Protein AF-A0A7J7I8C9-F1 (afdb_monomer_lite)

Radius of gyration: 20.22 Å; chains: 1; bounding box: 49×37×47 Å

Sequence (133 aa):
MVEKRLGLGSCGIRSDNFTCYSAVDTQLDFMTFQNLSKNDCKFLFTSITVDLSNDSNKSSAVPLQFQVAELEWWLEGRCNCSPLADCTAVTPPNGGSGFRCRCKEGFEGDGFLGGGGCRKGERIKVNGVWYNY

pLDDT: mean 72.97, std 15.49, range [42.84, 96.69]

Organism: Camellia sinensis (NCBI:txid4442)

Secondary structure (DSSP, 8-state):
-GGGTTT-SSTT--BTTB------SS-TT---HHHHHTTT-S--EEEE-----S-TTS------EEEEPPP---EESS--B-TTEEEEEE--TTSS-EEEEEEPTTEEE--BTTTT-EEE---EEETTEEE--

Foldseek 3Di:
DVCVVVVNVDQPDDDVQDHDDDDPDDCPPDDDPVNVVVGVDPFDKDKDWDDPDPDPPDPDDIDIDIDGDDDFDKAFDDDAFAPQWDKDWDADPVGGIIIATDGDPQWDDRGGNPGPGTDGFDFDQDPNDTDTD

Structure (mmCIF, N/CA/C/O backbone):
data_AF-A0A7J7I8C9-F1
#
_entry.id   AF-A0A7J7I8C9-F1
#
loop_
_atom_site.group_PDB
_atom_site.id
_atom_site.type_symbol
_atom_site.label_atom_id
_atom_site.label_alt_id
_atom_site.label_comp_id
_atom_site.label_asym_id
_atom_site.label_entity_id
_atom_site.label_seq_id
_atom_site.pdbx_PDB_ins_code
_atom_site.Cartn_x
_atom_site.Cartn_y
_atom_site.Cartn_z
_atom_site.occupancy
_atom_site.B_iso_or_equiv
_atom_site.auth_seq_id
_atom_site.auth_comp_id
_atom_site.auth_asym_id
_atom_site.auth_atom_id
_atom_site.pdbx_PDB_model_num
ATOM 1 N N . MET A 1 1 ? 26.508 12.268 -11.694 1.00 45.28 1 MET A N 1
ATOM 2 C CA . MET A 1 1 ? 25.738 11.013 -11.601 1.00 45.28 1 MET A CA 1
ATOM 3 C C . MET A 1 1 ? 25.918 10.400 -10.221 1.00 45.28 1 MET A C 1
ATOM 5 O O . MET A 1 1 ? 27.051 10.151 -9.807 1.00 45.28 1 MET A O 1
ATOM 9 N N . VAL A 1 2 ? 24.810 10.278 -9.490 1.00 42.84 2 VAL A N 1
ATOM 10 C CA . VAL A 1 2 ? 24.704 9.790 -8.101 1.00 42.84 2 VAL A CA 1
ATOM 11 C C . VAL A 1 2 ? 25.188 8.337 -7.981 1.00 42.84 2 VAL A C 1
ATOM 13 O O . VAL A 1 2 ? 25.796 7.965 -6.979 1.00 42.84 2 VAL A O 1
ATOM 16 N N . GLU A 1 3 ? 25.048 7.569 -9.060 1.00 43.16 3 GLU A N 1
ATOM 17 C CA . GLU A 1 3 ? 25.514 6.195 -9.261 1.00 43.16 3 GLU A CA 1
ATOM 18 C C . GLU A 1 3 ? 26.998 6.024 -8.896 1.00 43.16 3 GLU A C 1
ATOM 20 O O . GLU A 1 3 ? 27.369 5.161 -8.101 1.00 43.16 3 GLU A O 1
ATOM 25 N N . LYS A 1 4 ? 27.867 6.917 -9.394 1.00 46.44 4 LYS A N 1
ATOM 26 C CA . LYS A 1 4 ? 29.314 6.866 -9.113 1.00 46.44 4 LYS A CA 1
ATOM 27 C C . LYS A 1 4 ? 29.671 7.213 -7.664 1.00 46.44 4 LYS A C 1
ATOM 29 O O . LYS A 1 4 ? 30.740 6.819 -7.211 1.00 46.44 4 LYS A O 1
ATOM 34 N N . ARG A 1 5 ? 28.825 7.962 -6.943 1.00 46.84 5 ARG A N 1
ATOM 35 C CA . ARG A 1 5 ? 29.102 8.411 -5.562 1.00 46.84 5 ARG A CA 1
ATOM 36 C C . ARG A 1 5 ? 28.633 7.418 -4.502 1.00 46.84 5 ARG A C 1
ATOM 38 O O . ARG A 1 5 ? 29.227 7.372 -3.433 1.00 46.84 5 ARG A O 1
ATOM 45 N N . LEU A 1 6 ? 27.617 6.612 -4.808 1.00 51.31 6 LEU A N 1
ATOM 46 C CA . LEU A 1 6 ? 27.149 5.522 -3.946 1.00 51.31 6 LEU A CA 1
ATOM 47 C C . LEU A 1 6 ? 27.865 4.188 -4.216 1.00 51.31 6 LEU A C 1
ATOM 49 O O . LEU A 1 6 ? 27.545 3.187 -3.585 1.00 51.31 6 LEU A O 1
ATOM 53 N N . GLY A 1 7 ? 28.795 4.141 -5.179 1.00 44.97 7 GLY A N 1
ATOM 54 C CA . GLY A 1 7 ? 29.387 2.883 -5.653 1.00 44.97 7 GLY A CA 1
ATOM 55 C C . GLY A 1 7 ? 28.379 1.961 -6.353 1.00 44.97 7 GLY A C 1
ATOM 56 O O . GLY A 1 7 ? 28.706 0.828 -6.687 1.00 44.97 7 GLY A O 1
ATOM 57 N N . LEU A 1 8 ? 27.158 2.441 -6.600 1.00 53.09 8 LEU A N 1
ATOM 58 C CA . LEU A 1 8 ? 26.098 1.717 -7.282 1.00 53.09 8 LEU A CA 1
ATOM 59 C C . LEU A 1 8 ? 26.241 1.996 -8.774 1.00 53.09 8 LEU A C 1
ATOM 61 O O . LEU A 1 8 ? 25.673 2.955 -9.289 1.00 53.09 8 LEU A O 1
ATOM 65 N N . GLY A 1 9 ? 27.023 1.181 -9.481 1.00 44.81 9 GLY A N 1
ATOM 66 C CA . GLY A 1 9 ? 27.217 1.272 -10.936 1.00 44.81 9 GLY A CA 1
ATOM 67 C C . GLY A 1 9 ? 25.969 0.939 -11.774 1.00 44.81 9 GLY A 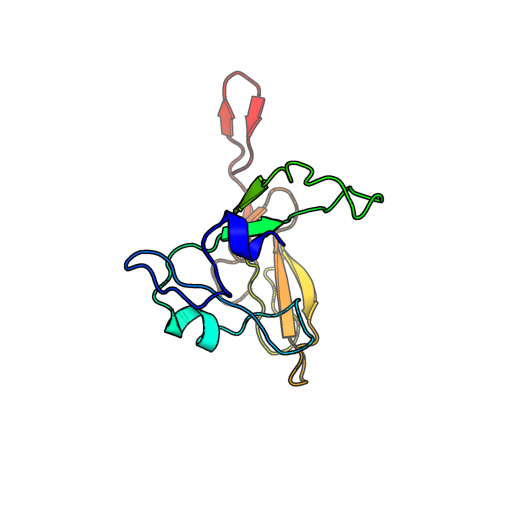C 1
ATOM 68 O O . GLY A 1 9 ? 26.119 0.398 -12.862 1.00 44.81 9 GLY A O 1
ATOM 69 N N . SER A 1 10 ? 24.763 1.242 -11.276 1.00 54.88 10 SER A N 1
ATOM 70 C CA . SER A 1 10 ? 23.464 0.547 -11.401 1.00 54.88 10 SER A CA 1
ATOM 71 C C . SER A 1 10 ? 23.110 -0.194 -10.102 1.00 54.88 10 SER A C 1
ATOM 73 O O . SER A 1 10 ? 23.987 -0.433 -9.267 1.00 54.88 10 SER A O 1
ATOM 75 N N . CYS A 1 11 ? 21.835 -0.564 -9.916 1.00 56.38 11 CYS A N 1
ATOM 76 C CA . CYS A 1 11 ? 21.369 -1.531 -8.904 1.00 56.38 11 CYS A CA 1
ATOM 77 C C . CYS A 1 11 ? 21.960 -2.945 -9.168 1.00 56.38 11 CYS A C 1
ATOM 79 O O . CYS A 1 11 ? 21.242 -3.932 -9.286 1.00 56.38 11 CYS A O 1
ATOM 81 N N . GLY A 1 12 ? 23.279 -3.035 -9.344 1.00 49.94 12 GLY A N 1
ATOM 82 C CA . GLY A 1 12 ? 24.011 -4.178 -9.884 1.00 49.94 12 GLY A CA 1
ATOM 83 C C . GLY A 1 12 ? 25.102 -4.718 -8.960 1.00 49.94 12 GLY A C 1
ATOM 84 O O . GLY A 1 12 ? 25.751 -5.694 -9.319 1.00 49.94 12 GLY A O 1
ATOM 85 N N . ILE A 1 13 ? 25.294 -4.145 -7.766 1.00 52.41 13 ILE A N 1
ATOM 86 C CA . ILE A 1 13 ? 26.128 -4.759 -6.724 1.00 52.41 13 ILE A CA 1
ATOM 87 C C . ILE A 1 13 ? 25.193 -5.276 -5.636 1.00 52.41 13 ILE A C 1
ATOM 89 O O . ILE A 1 13 ? 24.732 -4.523 -4.781 1.00 52.41 13 ILE A O 1
ATOM 93 N N . ARG A 1 14 ? 24.882 -6.574 -5.702 1.00 53.56 14 ARG A N 1
ATOM 94 C CA . ARG A 1 14 ? 24.269 -7.296 -4.583 1.00 53.56 14 ARG A CA 1
ATOM 95 C C . ARG A 1 14 ? 25.258 -7.259 -3.420 1.00 53.56 14 ARG A C 1
ATOM 97 O O . ARG A 1 14 ? 26.345 -7.816 -3.524 1.00 53.56 14 ARG A O 1
ATOM 104 N N . SER A 1 15 ? 24.888 -6.567 -2.352 1.00 60.47 15 SER A N 1
ATOM 105 C CA . SER A 1 15 ? 25.513 -6.718 -1.040 1.00 60.47 15 SER A CA 1
ATOM 106 C C . SER A 1 15 ? 24.735 -7.785 -0.278 1.00 60.47 15 SER A C 1
ATOM 108 O O . SER A 1 15 ? 23.524 -7.900 -0.474 1.00 60.47 15 SER A O 1
ATOM 110 N N . ASP A 1 16 ? 25.394 -8.531 0.607 1.00 60.62 16 ASP A N 1
ATOM 111 C CA . ASP A 1 16 ? 24.775 -9.633 1.359 1.00 60.62 16 ASP A CA 1
ATOM 112 C C . ASP A 1 16 ? 23.528 -9.199 2.159 1.00 60.62 16 ASP A C 1
ATOM 114 O O . ASP A 1 16 ? 22.671 -10.025 2.458 1.00 60.62 16 ASP A O 1
ATOM 118 N N . ASN A 1 17 ? 23.389 -7.897 2.457 1.00 65.25 17 ASN A N 1
ATOM 119 C CA . ASN A 1 17 ? 22.307 -7.351 3.284 1.00 65.25 17 ASN A CA 1
ATOM 120 C C . ASN A 1 17 ? 21.318 -6.427 2.553 1.00 65.25 17 ASN A C 1
ATOM 122 O O . ASN A 1 17 ? 20.332 -6.009 3.160 1.00 65.25 17 ASN A O 1
ATOM 126 N N . PHE A 1 18 ? 21.560 -6.075 1.285 1.00 66.06 18 PHE A N 1
ATOM 127 C CA . PHE A 1 18 ? 20.695 -5.149 0.547 1.00 66.06 18 PHE A CA 1
ATOM 128 C C . PHE A 1 18 ? 20.522 -5.594 -0.904 1.00 66.06 18 PHE A C 1
ATOM 130 O O . PHE A 1 18 ? 21.495 -5.760 -1.644 1.00 66.06 18 PHE A O 1
ATOM 137 N N . THR A 1 19 ? 19.265 -5.731 -1.323 1.00 68.56 19 THR A N 1
ATOM 138 C CA . THR A 1 19 ? 18.886 -5.912 -2.725 1.00 68.56 19 THR A CA 1
ATOM 139 C C . THR A 1 19 ? 18.206 -4.650 -3.244 1.00 68.56 19 THR A C 1
ATOM 141 O O . THR A 1 19 ? 17.832 -3.750 -2.493 1.00 68.56 19 THR A O 1
ATOM 144 N N . CYS A 1 20 ? 18.138 -4.542 -4.562 1.00 69.06 20 CYS A N 1
ATOM 145 C CA . CYS A 1 20 ? 17.946 -3.283 -5.253 1.00 69.06 20 CYS A CA 1
ATOM 146 C C . CYS A 1 20 ? 16.861 -3.515 -6.309 1.00 69.06 20 CYS A C 1
ATOM 148 O O . CYS A 1 20 ? 17.045 -4.340 -7.205 1.00 69.06 20 CYS A O 1
ATOM 150 N N . TYR A 1 21 ? 15.711 -2.854 -6.167 1.00 69.56 21 TYR A N 1
ATOM 151 C CA . TYR A 1 21 ? 14.588 -2.983 -7.096 1.00 69.56 21 TYR A CA 1
ATOM 152 C C . TYR A 1 21 ? 14.544 -1.773 -8.026 1.00 69.56 21 TYR A C 1
ATOM 154 O O . TYR A 1 21 ? 14.484 -0.633 -7.574 1.00 69.56 21 TYR A O 1
ATOM 162 N N . SER A 1 22 ? 14.550 -2.030 -9.331 1.00 65.94 22 SER A N 1
ATOM 163 C CA . SER A 1 22 ? 14.325 -1.021 -10.362 1.00 65.94 22 SER A CA 1
ATOM 164 C C . SER A 1 22 ? 13.308 -1.580 -11.349 1.00 65.94 22 SER A C 1
ATOM 166 O O . SER A 1 22 ? 13.541 -2.621 -11.966 1.00 65.94 22 SER A O 1
ATOM 168 N N . ALA A 1 23 ? 12.155 -0.923 -11.458 1.00 60.53 23 ALA A N 1
ATOM 169 C CA . ALA A 1 23 ? 11.179 -1.243 -12.487 1.00 60.53 23 ALA A CA 1
ATOM 170 C C . ALA A 1 23 ? 11.641 -0.610 -13.807 1.00 60.53 23 ALA A C 1
ATOM 172 O O . ALA A 1 23 ? 11.812 0.602 -13.890 1.00 60.53 23 ALA A O 1
ATOM 173 N N . VAL A 1 24 ? 11.864 -1.443 -14.826 1.00 55.94 24 VAL A N 1
ATOM 174 C CA . VAL A 1 24 ? 12.207 -1.000 -16.193 1.00 55.94 24 VAL A CA 1
ATOM 175 C C . VAL A 1 24 ? 10.958 -0.502 -16.939 1.00 55.94 24 VAL A C 1
ATOM 177 O O . VAL A 1 24 ? 11.073 0.153 -17.970 1.00 55.94 24 VAL A O 1
ATOM 180 N N . ASP A 1 25 ? 9.767 -0.786 -16.404 1.00 54.44 25 ASP A N 1
ATOM 181 C CA . ASP A 1 25 ? 8.488 -0.455 -17.021 1.00 54.44 25 ASP A CA 1
ATOM 182 C C . ASP A 1 25 ? 7.813 0.751 -16.348 1.00 54.44 25 ASP A 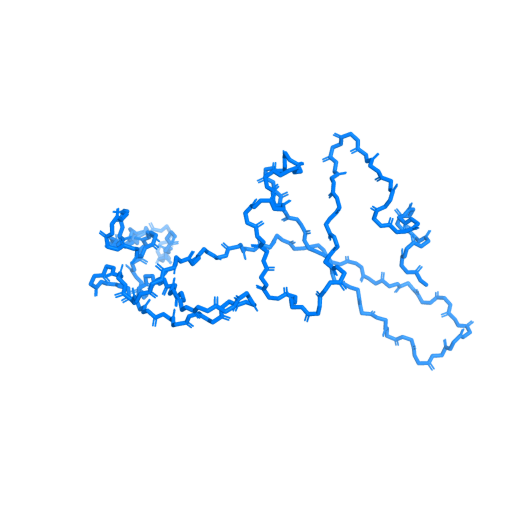C 1
ATOM 184 O O . ASP A 1 25 ? 7.892 0.954 -15.137 1.00 54.44 25 ASP A O 1
ATOM 188 N N . THR A 1 26 ? 7.148 1.552 -17.170 1.00 51.56 26 THR A N 1
ATOM 189 C CA . THR A 1 26 ? 6.712 2.946 -16.950 1.00 51.56 26 THR A CA 1
ATOM 190 C C . THR A 1 26 ? 5.639 3.173 -15.875 1.00 51.56 26 THR A C 1
ATOM 192 O O . THR A 1 26 ? 5.162 4.295 -15.714 1.00 51.56 26 THR A O 1
ATOM 195 N N . GLN A 1 27 ? 5.262 2.149 -15.111 1.00 56.06 27 GLN A N 1
ATOM 196 C CA . GLN A 1 27 ? 4.185 2.228 -14.122 1.00 56.06 27 GLN A CA 1
ATOM 197 C C . GLN A 1 27 ? 4.756 2.172 -12.704 1.00 56.06 27 GLN A C 1
ATOM 199 O O . GLN A 1 27 ? 4.698 1.156 -12.016 1.00 56.06 27 GLN A O 1
ATOM 204 N N . LEU A 1 28 ? 5.347 3.298 -12.297 1.00 56.88 28 LEU A N 1
ATOM 205 C CA . LEU A 1 28 ? 6.056 3.493 -11.025 1.00 56.88 28 LEU A CA 1
ATOM 206 C C . LEU A 1 28 ? 5.177 3.291 -9.776 1.00 56.88 28 LEU A C 1
ATOM 208 O O . LEU A 1 28 ? 5.711 3.115 -8.683 1.00 56.88 28 LEU A O 1
ATOM 212 N N . ASP A 1 29 ? 3.853 3.292 -9.936 1.00 66.44 29 ASP A N 1
ATOM 213 C CA . ASP A 1 29 ? 2.903 3.319 -8.821 1.00 66.44 29 ASP A CA 1
ATOM 214 C C . ASP A 1 29 ? 2.609 1.934 -8.222 1.00 66.44 29 ASP A C 1
ATOM 216 O O . ASP A 1 29 ? 2.070 1.840 -7.119 1.00 66.44 29 ASP A O 1
ATOM 220 N N . PHE A 1 30 ? 2.955 0.846 -8.923 1.00 71.38 30 PHE A N 1
ATOM 221 C CA . PHE A 1 30 ? 2.588 -0.509 -8.508 1.00 71.38 30 PHE A CA 1
ATOM 222 C C . PHE A 1 30 ? 3.784 -1.453 -8.446 1.00 71.38 30 PHE A C 1
ATOM 224 O O . PHE A 1 30 ? 4.482 -1.698 -9.429 1.00 71.38 30 PHE A O 1
ATOM 231 N N . MET A 1 31 ? 3.963 -2.071 -7.278 1.00 73.62 31 MET A N 1
ATOM 232 C CA . MET A 1 31 ? 4.907 -3.162 -7.079 1.00 73.62 31 MET A CA 1
ATOM 233 C C . MET A 1 31 ? 4.148 -4.477 -6.924 1.00 73.62 31 MET A C 1
ATOM 235 O O . MET A 1 31 ? 3.223 -4.583 -6.120 1.00 73.62 31 MET A O 1
ATOM 239 N N . THR A 1 32 ? 4.524 -5.497 -7.693 1.00 72.81 32 THR A N 1
ATOM 240 C CA . THR A 1 32 ? 3.894 -6.815 -7.568 1.00 72.81 32 THR A CA 1
ATOM 241 C C . THR A 1 32 ? 4.451 -7.554 -6.354 1.00 72.81 32 THR A C 1
ATOM 243 O O . THR A 1 32 ? 5.656 -7.521 -6.088 1.00 72.81 32 THR A O 1
ATOM 246 N N . PHE A 1 33 ? 3.589 -8.287 -5.642 1.00 73.12 33 PHE A N 1
ATOM 247 C CA . PHE A 1 33 ? 4.017 -9.125 -4.517 1.00 73.12 33 PHE A CA 1
ATOM 248 C C . PHE A 1 33 ? 5.103 -10.120 -4.942 1.00 73.12 33 PHE A C 1
ATOM 250 O O . PHE A 1 33 ? 6.096 -10.286 -4.249 1.00 73.12 33 PHE A O 1
ATOM 257 N N . GLN A 1 34 ? 4.988 -10.698 -6.140 1.00 73.50 34 GLN A N 1
ATOM 258 C CA . GLN A 1 34 ? 5.995 -11.614 -6.669 1.00 73.50 34 GLN A CA 1
ATOM 259 C C . GLN A 1 34 ? 7.387 -10.967 -6.802 1.00 73.50 34 GLN A C 1
ATOM 261 O O . GLN A 1 34 ? 8.389 -11.630 -6.538 1.00 73.50 34 GLN A O 1
ATOM 266 N N . ASN A 1 35 ? 7.470 -9.695 -7.207 1.00 72.25 35 ASN A N 1
ATOM 267 C CA . ASN A 1 35 ? 8.746 -8.983 -7.298 1.00 72.25 35 ASN A CA 1
ATOM 268 C C . ASN A 1 35 ? 9.312 -8.647 -5.911 1.00 72.25 35 ASN A C 1
ATOM 270 O O . ASN A 1 35 ? 10.525 -8.696 -5.729 1.00 72.25 35 ASN A O 1
ATOM 274 N N . LEU A 1 36 ? 8.450 -8.372 -4.929 1.00 73.12 36 LEU A N 1
ATOM 275 C CA . LEU A 1 36 ? 8.847 -8.179 -3.532 1.00 73.12 36 LEU A CA 1
ATOM 276 C C . LEU A 1 36 ? 9.383 -9.468 -2.901 1.00 73.12 36 LEU A C 1
ATOM 278 O O . LEU A 1 36 ? 10.492 -9.486 -2.373 1.00 73.12 36 LEU A O 1
ATOM 282 N N . SER A 1 37 ? 8.627 -10.562 -2.995 1.00 72.81 37 SER A N 1
ATOM 283 C CA . SER A 1 37 ? 8.949 -11.825 -2.322 1.00 72.81 37 SER A CA 1
ATOM 284 C C . SER A 1 37 ? 10.226 -12.481 -2.839 1.00 72.81 37 SER A C 1
ATOM 286 O O . SER A 1 37 ? 10.891 -13.180 -2.088 1.00 72.81 37 SER A O 1
ATOM 288 N N . LYS A 1 38 ? 10.604 -12.253 -4.103 1.00 72.62 38 LYS A N 1
ATOM 289 C CA . LYS A 1 38 ? 11.842 -12.798 -4.693 1.00 72.62 38 LYS A CA 1
ATOM 290 C C . LYS A 1 38 ? 13.130 -12.231 -4.086 1.00 72.62 38 LYS A C 1
ATOM 292 O O . LYS A 1 38 ? 14.198 -12.767 -4.362 1.00 72.62 38 LYS A O 1
ATOM 297 N N . ASN A 1 39 ? 13.044 -11.130 -3.342 1.00 69.50 39 ASN A N 1
ATOM 298 C CA . ASN A 1 39 ? 14.206 -10.401 -2.838 1.00 69.50 39 ASN A CA 1
ATOM 299 C C . ASN A 1 39 ? 14.529 -10.690 -1.361 1.00 69.50 39 ASN A C 1
ATOM 301 O O . ASN A 1 39 ? 15.484 -10.107 -0.853 1.00 69.50 39 ASN A O 1
ATOM 305 N N . ASP A 1 40 ? 13.743 -11.536 -0.676 1.00 69.81 40 ASP A N 1
ATOM 306 C CA . ASP A 1 40 ? 13.867 -11.865 0.761 1.00 69.81 40 ASP A CA 1
ATOM 307 C C . ASP A 1 40 ? 13.952 -10.635 1.701 1.00 69.81 40 ASP A C 1
ATOM 309 O O . ASP A 1 40 ? 14.384 -10.717 2.854 1.00 69.81 40 ASP A O 1
ATOM 313 N N . CYS A 1 41 ? 13.513 -9.464 1.229 1.00 71.62 41 CYS A N 1
ATOM 314 C CA . CYS A 1 41 ? 13.588 -8.212 1.972 1.00 71.62 41 CYS A CA 1
ATOM 315 C C . CYS A 1 41 ? 12.472 -8.101 3.012 1.00 71.62 41 CYS A C 1
ATOM 317 O O . CYS A 1 41 ? 11.291 -8.220 2.696 1.00 71.62 41 CYS A O 1
ATOM 319 N N . LYS A 1 42 ? 12.853 -7.765 4.250 1.00 72.62 42 LYS A N 1
ATOM 320 C CA . LYS A 1 42 ? 11.910 -7.404 5.326 1.00 72.62 42 LYS A CA 1
ATOM 321 C C . LYS A 1 42 ? 11.526 -5.925 5.320 1.00 72.62 42 LYS A C 1
ATOM 323 O O . LYS A 1 42 ? 10.470 -5.568 5.825 1.00 72.62 42 LYS A O 1
ATOM 328 N N . PHE A 1 43 ? 12.396 -5.075 4.779 1.00 70.62 43 PHE A N 1
ATOM 329 C CA . PHE A 1 43 ? 12.250 -3.624 4.787 1.00 70.62 43 PHE A CA 1
ATOM 330 C C . PHE A 1 43 ? 12.579 -3.058 3.411 1.00 70.62 43 PHE A C 1
ATOM 332 O O . PHE A 1 43 ? 13.448 -3.585 2.713 1.00 70.62 43 PHE A O 1
ATOM 339 N N . LEU A 1 44 ? 11.898 -1.974 3.049 1.00 72.31 44 LEU A N 1
ATOM 340 C CA . LEU A 1 44 ? 12.110 -1.245 1.806 1.00 72.31 44 LEU A CA 1
ATOM 341 C C . LEU A 1 44 ? 12.488 0.195 2.134 1.00 72.31 44 LEU A C 1
ATOM 343 O O . LEU A 1 44 ? 11.839 0.856 2.946 1.00 72.31 44 LEU A O 1
ATOM 347 N N . PHE A 1 45 ? 13.535 0.676 1.474 1.00 70.25 45 PHE A N 1
ATOM 348 C CA . PHE A 1 45 ? 14.018 2.042 1.605 1.00 70.25 45 PHE A CA 1
ATOM 349 C C . PHE A 1 45 ? 13.922 2.729 0.251 1.00 70.25 45 PHE A C 1
ATOM 351 O O . PHE A 1 45 ? 14.277 2.141 -0.770 1.00 70.25 45 PHE A O 1
ATOM 358 N N . THR A 1 46 ? 13.461 3.976 0.256 1.00 66.56 46 THR A N 1
ATOM 359 C CA . THR A 1 46 ? 13.475 4.841 -0.922 1.00 66.56 46 THR A CA 1
ATOM 360 C C . THR A 1 46 ? 14.433 6.003 -0.685 1.00 66.56 46 THR A C 1
ATOM 362 O O . THR A 1 46 ? 14.583 6.495 0.440 1.00 66.56 46 THR A O 1
ATOM 365 N N . SER A 1 47 ? 15.128 6.421 -1.738 1.00 66.50 47 SER A N 1
ATOM 366 C CA . SER A 1 47 ? 15.970 7.610 -1.731 1.00 66.50 47 SER A CA 1
ATOM 367 C C . SER A 1 47 ? 15.616 8.481 -2.927 1.00 66.50 47 SER A C 1
ATOM 369 O O . SER A 1 47 ? 15.369 7.995 -4.030 1.00 66.50 47 SER A O 1
ATOM 371 N N . ILE A 1 48 ? 15.570 9.789 -2.690 1.00 64.81 48 ILE A N 1
ATOM 372 C CA . ILE A 1 48 ? 15.326 10.789 -3.726 1.00 64.81 48 ILE A CA 1
ATOM 373 C C . ILE A 1 48 ? 16.548 11.693 -3.762 1.00 64.81 48 ILE A C 1
ATOM 375 O O . ILE A 1 48 ? 17.028 12.156 -2.725 1.00 64.81 48 ILE A O 1
ATOM 379 N N . THR A 1 49 ? 17.055 11.949 -4.962 1.00 62.16 49 THR A N 1
ATOM 380 C CA . THR A 1 49 ? 18.134 12.910 -5.182 1.00 62.16 49 THR A CA 1
ATOM 381 C C . THR A 1 49 ? 17.656 13.993 -6.124 1.00 62.16 49 THR A C 1
ATOM 383 O O . THR A 1 49 ? 17.210 13.689 -7.229 1.00 62.16 49 THR A O 1
ATOM 386 N N . VAL A 1 50 ? 17.772 15.250 -5.702 1.00 59.41 50 VAL A N 1
ATOM 387 C CA . VAL A 1 50 ? 17.439 16.410 -6.532 1.00 59.41 50 VAL A CA 1
ATOM 388 C C . VAL A 1 50 ? 18.744 17.039 -6.999 1.00 59.41 50 VAL A C 1
ATOM 390 O O . VAL A 1 50 ? 19.525 17.532 -6.183 1.00 59.41 50 VAL A O 1
ATOM 393 N N . ASP A 1 51 ? 18.999 16.998 -8.306 1.00 61.94 51 ASP A N 1
ATOM 394 C CA . ASP A 1 51 ? 20.107 17.744 -8.894 1.00 61.94 51 ASP A CA 1
ATOM 395 C C . ASP A 1 51 ? 19.692 19.211 -9.036 1.00 61.94 51 ASP A C 1
ATOM 397 O O . ASP A 1 51 ? 18.789 19.551 -9.796 1.00 61.94 51 ASP A O 1
ATOM 401 N N . LEU A 1 52 ? 20.322 20.071 -8.240 1.00 61.00 52 LEU A N 1
ATOM 402 C CA . LEU A 1 52 ? 20.067 21.511 -8.214 1.00 61.00 52 LEU A CA 1
ATOM 403 C C . LEU A 1 52 ? 21.068 22.290 -9.088 1.00 61.00 52 LEU A C 1
ATOM 405 O O . LEU A 1 52 ? 21.119 23.518 -9.013 1.00 61.00 52 LEU A O 1
ATOM 409 N N . SER A 1 53 ? 21.908 21.608 -9.880 1.00 57.97 53 SER A N 1
ATOM 410 C CA . SER A 1 53 ? 22.924 22.271 -10.702 1.00 57.97 53 SER A CA 1
ATOM 411 C C . SER A 1 53 ? 22.418 22.624 -12.103 1.00 57.97 53 SER A C 1
ATOM 413 O O . SER A 1 53 ? 22.285 21.780 -12.978 1.00 57.97 53 SER A O 1
ATOM 415 N N . ASN A 1 54 ? 22.210 23.922 -12.345 1.00 57.72 54 ASN A N 1
ATOM 416 C CA . ASN A 1 54 ? 22.038 24.478 -13.696 1.00 57.72 54 ASN A CA 1
ATOM 417 C C . ASN A 1 54 ? 23.372 24.659 -14.447 1.00 57.72 54 ASN A C 1
ATOM 419 O O . ASN A 1 54 ? 23.383 25.188 -15.555 1.00 57.72 54 ASN A O 1
ATOM 423 N N . ASP A 1 55 ? 24.499 24.276 -13.843 1.00 58.16 55 ASP A N 1
ATOM 424 C CA . ASP A 1 55 ? 25.833 24.600 -14.341 1.00 58.16 55 ASP A CA 1
ATOM 425 C C . ASP A 1 55 ? 26.665 23.317 -14.451 1.00 58.16 55 ASP A C 1
ATOM 427 O O . ASP A 1 55 ? 27.162 22.775 -13.460 1.00 58.16 55 ASP A O 1
ATOM 431 N N . SER A 1 56 ? 26.792 22.810 -15.679 1.00 57.62 56 SER A N 1
ATOM 432 C CA . SER A 1 56 ? 27.352 21.492 -16.017 1.00 57.62 56 SER A CA 1
ATOM 433 C C . SER A 1 56 ? 28.827 21.295 -15.635 1.00 57.62 56 SER A C 1
ATOM 435 O O . SER A 1 56 ? 29.357 20.197 -15.788 1.00 57.62 56 SER A O 1
ATOM 437 N N . ASN A 1 57 ? 29.500 22.342 -15.145 1.00 57.56 57 ASN A N 1
ATOM 438 C CA . ASN A 1 57 ? 30.940 22.362 -14.881 1.00 57.56 57 ASN A CA 1
ATOM 439 C C . ASN A 1 57 ? 31.329 22.359 -13.393 1.00 57.56 57 ASN A C 1
ATOM 441 O O . ASN A 1 57 ? 32.523 22.339 -13.086 1.00 57.56 57 ASN A O 1
ATOM 445 N N . LYS A 1 58 ? 30.378 22.354 -12.449 1.00 56.25 58 LYS A N 1
ATOM 446 C CA . LYS A 1 58 ? 30.687 22.239 -11.012 1.00 56.25 58 LYS A CA 1
ATOM 447 C C . LYS A 1 58 ? 30.066 20.981 -10.429 1.00 56.25 58 LYS A C 1
ATOM 449 O O . LYS A 1 58 ? 28.857 20.803 -10.452 1.00 56.25 58 LYS A O 1
ATOM 454 N N . SER A 1 59 ? 30.900 20.120 -9.844 1.00 56.44 59 SER A N 1
ATOM 455 C CA . SER A 1 59 ? 30.430 18.956 -9.096 1.00 56.44 59 SER A CA 1
ATOM 456 C C . SER A 1 59 ? 29.810 19.404 -7.766 1.00 56.44 59 SER A C 1
ATOM 458 O O . SER A 1 59 ? 30.473 19.406 -6.727 1.00 56.44 59 SER A O 1
ATOM 460 N N . SER A 1 60 ? 28.549 19.812 -7.778 1.00 57.09 60 SER A N 1
ATOM 461 C CA . SER A 1 60 ? 27.789 20.111 -6.566 1.00 57.09 60 SER A CA 1
ATOM 462 C C . SER A 1 60 ? 27.642 18.846 -5.709 1.00 57.09 60 SER A C 1
ATOM 464 O O . SER A 1 60 ? 27.501 17.723 -6.203 1.00 57.09 60 SER A O 1
ATOM 466 N N . ALA A 1 61 ? 27.756 19.006 -4.390 1.00 58.91 61 ALA A N 1
ATOM 467 C CA . ALA A 1 61 ? 27.392 17.953 -3.454 1.00 58.91 61 ALA A CA 1
ATOM 468 C C . ALA A 1 61 ? 25.865 17.808 -3.481 1.00 58.91 61 ALA A C 1
ATOM 470 O O . ALA A 1 61 ? 25.157 18.753 -3.147 1.00 58.91 61 ALA A O 1
ATOM 471 N N . VAL A 1 62 ? 25.368 16.651 -3.920 1.00 61.59 62 VAL A N 1
ATOM 472 C CA . VAL A 1 62 ? 23.931 16.351 -3.938 1.00 61.59 62 VAL A CA 1
ATOM 473 C C . VAL A 1 62 ? 23.543 15.819 -2.554 1.00 61.59 62 VAL A C 1
ATOM 475 O O . VAL A 1 62 ? 24.083 14.782 -2.156 1.00 61.59 62 VAL A O 1
ATOM 478 N N . PRO A 1 63 ? 22.668 16.502 -1.795 1.00 61.59 63 PRO A N 1
ATOM 479 C CA . PRO A 1 63 ? 22.183 15.979 -0.526 1.00 61.59 63 PRO A CA 1
ATOM 480 C C . PRO A 1 63 ? 21.300 14.748 -0.778 1.00 61.59 63 PRO A C 1
ATOM 482 O O . PRO A 1 63 ? 20.401 14.775 -1.616 1.00 61.59 63 PRO A O 1
ATOM 485 N N . LEU A 1 64 ? 21.581 13.661 -0.059 1.00 60.06 64 LEU A N 1
ATOM 486 C CA . LEU A 1 64 ? 20.816 12.413 -0.085 1.00 60.06 64 LEU A CA 1
ATOM 487 C C . LEU A 1 64 ? 19.968 12.323 1.180 1.00 60.06 64 LEU A C 1
ATOM 489 O O . LEU A 1 64 ? 20.503 12.389 2.287 1.00 60.06 64 LEU A O 1
ATOM 493 N N . GLN A 1 65 ? 18.661 12.140 1.010 1.00 63.38 65 GLN A N 1
ATOM 494 C CA . GLN A 1 65 ? 17.738 11.877 2.106 1.00 63.38 65 GLN A CA 1
ATOM 495 C C . GLN A 1 65 ? 17.111 10.495 1.923 1.00 63.38 65 GLN A C 1
ATOM 497 O O . GLN A 1 65 ? 16.575 10.179 0.861 1.00 63.38 65 GLN A O 1
ATOM 502 N N . PHE A 1 66 ? 17.190 9.677 2.971 1.00 64.75 66 PHE A N 1
ATOM 503 C CA . PHE A 1 66 ? 16.531 8.377 3.038 1.00 64.75 66 PHE A CA 1
ATOM 504 C C . PHE A 1 66 ? 15.219 8.511 3.800 1.00 64.75 66 PHE A C 1
ATOM 506 O O . PHE A 1 66 ? 15.169 9.174 4.838 1.00 64.75 66 PHE A O 1
ATOM 513 N N . GLN A 1 67 ? 14.173 7.864 3.297 1.00 64.19 67 GLN A N 1
ATOM 514 C CA . GLN A 1 67 ? 12.901 7.720 3.998 1.00 64.19 67 GLN A CA 1
ATOM 515 C C . GLN A 1 67 ? 12.412 6.274 3.881 1.00 64.19 67 GLN A C 1
ATOM 517 O O . GLN A 1 67 ? 12.742 5.554 2.932 1.00 64.19 67 GLN A O 1
ATOM 522 N N . VAL A 1 68 ? 11.651 5.834 4.883 1.00 66.81 68 VAL A N 1
ATOM 523 C CA . VAL A 1 68 ? 10.964 4.541 4.834 1.00 66.81 68 VAL A CA 1
ATOM 524 C C . VAL A 1 68 ? 9.764 4.697 3.909 1.00 66.81 68 VAL A C 1
ATOM 526 O O . VAL A 1 68 ? 8.972 5.620 4.083 1.00 66.81 68 VAL A O 1
ATOM 529 N N . ALA A 1 69 ? 9.649 3.816 2.917 1.00 67.00 69 ALA A N 1
ATOM 530 C CA . ALA A 1 69 ? 8.475 3.781 2.059 1.00 67.00 69 ALA A CA 1
ATOM 531 C C . ALA A 1 69 ? 7.355 3.025 2.780 1.00 67.00 69 ALA A C 1
ATOM 533 O O . ALA A 1 69 ? 7.516 1.851 3.117 1.00 67.00 69 ALA A O 1
ATOM 534 N N . GLU A 1 70 ? 6.224 3.687 3.005 1.00 69.38 70 GLU A N 1
ATOM 535 C CA . GLU A 1 70 ? 5.010 3.011 3.445 1.00 69.38 70 GLU A CA 1
ATOM 536 C C . GLU A 1 70 ? 4.325 2.388 2.226 1.00 69.38 70 GLU A C 1
ATOM 538 O O . GLU A 1 70 ? 3.999 3.076 1.256 1.00 69.38 70 GLU A O 1
ATOM 543 N N . LEU A 1 71 ? 4.157 1.067 2.253 1.00 73.69 71 LEU A N 1
ATOM 544 C CA . LEU A 1 71 ? 3.420 0.351 1.222 1.00 73.69 71 LEU A CA 1
ATOM 545 C C . LEU A 1 71 ? 1.961 0.220 1.628 1.00 73.69 71 LEU A C 1
ATOM 547 O O . LEU A 1 71 ? 1.651 -0.193 2.744 1.00 73.69 71 LEU A O 1
ATOM 551 N N . GLU A 1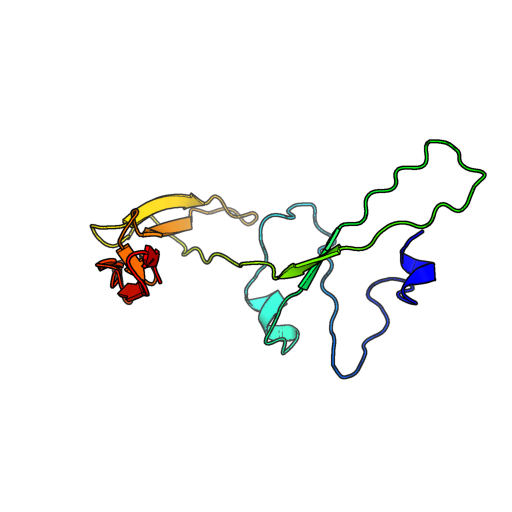 72 ? 1.072 0.479 0.678 1.00 76.75 72 GLU A N 1
ATOM 552 C CA . GLU A 1 72 ? -0.353 0.243 0.856 1.00 76.75 72 GLU A CA 1
ATOM 553 C C . GLU A 1 72 ? -0.821 -0.913 -0.030 1.00 76.75 72 GLU A C 1
ATOM 555 O O . GLU A 1 72 ? -0.495 -0.992 -1.216 1.00 76.75 72 GLU A O 1
ATOM 560 N N . TRP A 1 73 ? -1.599 -1.821 0.557 1.00 78.44 73 TRP A N 1
ATOM 561 C CA . TRP A 1 73 ? -2.089 -3.024 -0.113 1.00 78.44 73 TRP A CA 1
ATOM 562 C C . TRP A 1 73 ? -3.458 -2.782 -0.738 1.00 78.44 73 TRP A C 1
ATOM 564 O O . TRP A 1 73 ? -4.306 -2.128 -0.135 1.00 78.44 73 TRP A O 1
ATOM 574 N N . TRP A 1 74 ? -3.700 -3.359 -1.913 1.00 87.31 74 TRP A N 1
ATOM 575 C CA . TRP A 1 74 ? -5.006 -3.390 -2.572 1.00 87.31 74 TRP A CA 1
ATOM 576 C C . TRP A 1 74 ? -5.393 -4.838 -2.889 1.00 87.31 74 TRP A C 1
ATOM 578 O O . TRP A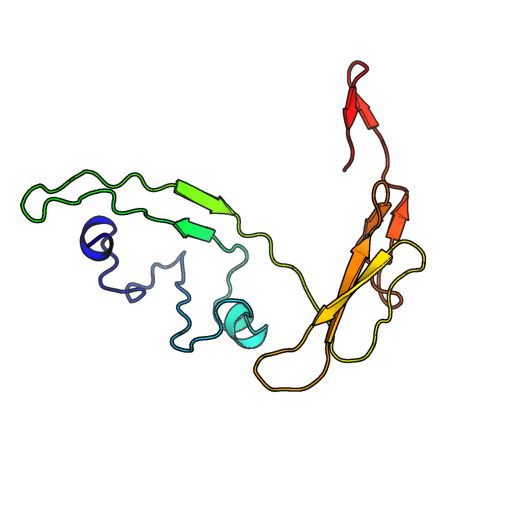 1 74 ? -4.528 -5.710 -2.985 1.00 87.31 74 TRP A O 1
ATOM 588 N N . LEU A 1 75 ? -6.690 -5.093 -3.043 1.00 88.88 75 LEU A N 1
ATOM 589 C CA . LEU A 1 75 ? -7.229 -6.400 -3.418 1.00 88.88 75 LEU A CA 1
ATOM 590 C C . LEU A 1 75 ? -7.977 -6.307 -4.741 1.00 88.88 75 LEU A C 1
ATOM 592 O O . LEU A 1 75 ? -8.572 -5.279 -5.060 1.00 88.88 75 LEU A O 1
ATOM 596 N N . GLU A 1 76 ? -7.961 -7.389 -5.509 1.00 89.38 76 GLU A N 1
ATOM 597 C CA . GLU A 1 76 ? -8.749 -7.490 -6.732 1.00 89.38 76 GLU A CA 1
ATOM 598 C C . GLU A 1 76 ? -10.251 -7.567 -6.412 1.00 89.38 76 GLU A C 1
ATOM 600 O O . GLU A 1 76 ? -10.675 -8.197 -5.441 1.00 89.38 76 GLU A O 1
ATOM 605 N N . GLY A 1 77 ? -11.066 -6.925 -7.247 1.00 91.50 77 GLY A N 1
ATOM 606 C CA . GLY A 1 77 ? -12.520 -6.939 -7.170 1.00 91.50 77 GLY A CA 1
ATOM 607 C C . GLY A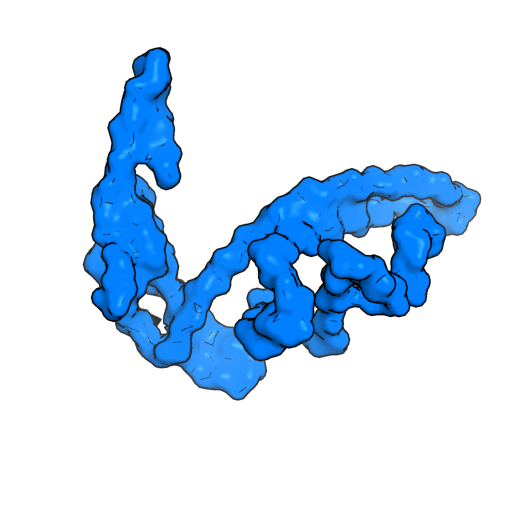 1 77 ? -13.137 -5.570 -6.891 1.00 91.50 77 GLY A C 1
ATOM 608 O O . GLY A 1 77 ? -12.546 -4.515 -7.122 1.00 91.50 77 GLY A O 1
ATOM 609 N N . ARG A 1 78 ? -14.387 -5.600 -6.425 1.00 92.88 78 ARG A N 1
ATOM 610 C CA . ARG A 1 78 ? -15.154 -4.408 -6.040 1.00 92.88 78 ARG A CA 1
ATOM 611 C C . ARG A 1 78 ? -14.938 -4.096 -4.564 1.00 92.88 78 ARG A C 1
ATOM 613 O O . ARG A 1 78 ? -14.639 -4.999 -3.789 1.00 92.88 78 ARG A O 1
ATOM 620 N N . CYS A 1 79 ? -15.173 -2.839 -4.186 1.00 95.06 79 CYS A N 1
ATOM 621 C CA . CYS A 1 79 ? -15.104 -2.372 -2.803 1.00 95.06 79 CYS A CA 1
ATOM 622 C C . CYS A 1 79 ? -15.754 -3.349 -1.819 1.00 95.06 79 CYS A C 1
ATOM 624 O O . CYS A 1 79 ? -16.962 -3.578 -1.868 1.00 95.06 79 CYS A O 1
ATOM 626 N N . ASN A 1 80 ? -14.937 -3.870 -0.907 1.00 95.75 80 ASN A N 1
ATOM 627 C CA . ASN A 1 80 ? -15.364 -4.745 0.175 1.00 95.75 80 ASN A CA 1
ATOM 628 C C . ASN A 1 80 ? -14.660 -4.350 1.482 1.00 95.75 80 ASN A C 1
ATOM 630 O O . ASN A 1 80 ? -13.831 -5.082 2.031 1.00 95.75 80 ASN A O 1
ATOM 634 N N . CYS A 1 81 ? -14.944 -3.129 1.928 1.00 96.44 81 CYS A N 1
ATOM 635 C CA . CYS A 1 81 ? -14.328 -2.527 3.102 1.00 96.44 81 CYS A CA 1
ATOM 636 C C . CYS A 1 81 ? -15.193 -2.700 4.353 1.00 96.44 81 CYS A C 1
ATOM 638 O O . CYS A 1 81 ? -16.413 -2.844 4.279 1.00 96.44 81 CYS A O 1
ATOM 640 N N . SER A 1 82 ? -14.546 -2.648 5.514 1.00 96.50 82 SER A N 1
ATOM 641 C CA . SER A 1 82 ? -15.206 -2.502 6.811 1.00 96.50 82 SER A CA 1
ATOM 642 C C . SER A 1 82 ? -16.144 -1.277 6.815 1.00 96.50 82 SER A C 1
ATOM 644 O O . SER A 1 82 ? -15.823 -0.273 6.175 1.00 96.50 82 SER A O 1
ATOM 646 N N . PRO A 1 83 ? -17.261 -1.279 7.575 1.00 96.00 83 PRO A N 1
ATOM 647 C CA . PRO A 1 83 ? -18.183 -0.134 7.657 1.00 96.00 83 PRO A CA 1
ATOM 648 C C . PRO A 1 83 ? -17.526 1.207 8.041 1.00 96.00 83 PRO A C 1
ATOM 650 O O . PRO A 1 83 ? -18.034 2.287 7.725 1.00 96.00 83 PRO A O 1
ATOM 653 N N . LEU A 1 84 ? -16.392 1.140 8.742 1.00 96.44 84 LEU A N 1
ATOM 654 C CA . LEU A 1 84 ? -15.635 2.287 9.246 1.00 96.44 84 LEU A CA 1
ATOM 655 C C . LEU A 1 84 ? -14.389 2.592 8.399 1.00 96.44 84 LEU A C 1
ATOM 657 O O . LEU A 1 84 ? -13.481 3.275 8.866 1.00 96.44 84 LEU A O 1
ATOM 661 N N . ALA A 1 85 ? -14.353 2.104 7.159 1.00 96.56 85 ALA A N 1
ATOM 662 C CA . ALA A 1 85 ? -13.327 2.409 6.172 1.00 96.56 85 ALA A CA 1
ATOM 663 C C . ALA A 1 85 ? -13.909 3.148 4.962 1.00 96.56 85 ALA A C 1
ATOM 665 O O . ALA A 1 85 ? -15.074 2.971 4.601 1.00 96.56 85 ALA A O 1
ATOM 666 N N . ASP A 1 86 ? -13.065 3.950 4.325 1.00 96.69 86 ASP A N 1
ATOM 667 C CA . ASP A 1 86 ? -13.293 4.509 3.001 1.00 96.69 86 ASP A CA 1
ATOM 668 C C . ASP A 1 86 ? -12.694 3.578 1.944 1.00 96.69 86 ASP A C 1
ATOM 670 O O . ASP A 1 86 ? -11.634 2.976 2.151 1.00 96.69 86 ASP A O 1
ATOM 674 N N . CYS A 1 87 ? -13.387 3.451 0.811 1.00 95.81 87 CYS A N 1
ATOM 675 C CA . CYS A 1 87 ? -12.926 2.654 -0.317 1.00 95.81 87 CYS A CA 1
ATOM 676 C C . CYS A 1 87 ? -12.373 3.541 -1.432 1.00 95.81 87 CYS A C 1
ATOM 678 O O . CYS A 1 87 ? -13.053 4.460 -1.892 1.00 95.81 87 CYS A O 1
ATOM 680 N N . THR A 1 88 ? -11.196 3.187 -1.937 1.00 94.94 88 THR A N 1
ATOM 681 C CA . THR A 1 88 ? -10.597 3.787 -3.131 1.00 94.94 88 THR A CA 1
ATOM 682 C C . THR A 1 88 ? -10.496 2.728 -4.219 1.00 94.94 88 THR A C 1
ATOM 684 O O . THR A 1 88 ? -9.892 1.677 -4.008 1.00 94.94 88 THR A O 1
ATOM 687 N N . ALA A 1 89 ? -11.077 2.989 -5.390 1.00 93.00 89 ALA A N 1
ATOM 688 C CA . ALA A 1 89 ? -10.916 2.111 -6.545 1.00 93.00 89 ALA A CA 1
ATOM 689 C C . ALA A 1 89 ? -9.480 2.195 -7.085 1.00 93.00 89 ALA A C 1
ATOM 691 O O . ALA A 1 89 ? -8.902 3.276 -7.181 1.00 93.00 89 ALA A O 1
ATOM 692 N N . VAL A 1 90 ? -8.923 1.047 -7.456 1.00 89.56 90 VAL A N 1
ATOM 693 C CA . VAL A 1 90 ? -7.568 0.903 -7.990 1.00 89.56 90 VAL A CA 1
ATOM 694 C C . VAL A 1 90 ? -7.676 0.288 -9.379 1.00 89.56 90 VAL A C 1
ATOM 696 O O . VAL A 1 90 ? -8.351 -0.721 -9.559 1.00 89.56 90 VAL A O 1
ATOM 699 N N . THR A 1 91 ? -7.023 0.889 -10.371 1.00 87.19 91 THR A N 1
ATOM 700 C CA . THR A 1 91 ? -6.948 0.327 -11.729 1.00 87.19 91 THR A CA 1
ATOM 701 C C . THR A 1 91 ? -5.520 -0.143 -11.966 1.00 87.19 91 THR A C 1
ATOM 703 O O . THR A 1 91 ? -4.651 0.697 -12.197 1.00 87.19 91 THR A O 1
ATOM 706 N N . PRO A 1 92 ? -5.241 -1.449 -11.831 1.00 77.69 92 PRO A N 1
ATOM 707 C CA . PRO A 1 92 ? -3.881 -1.942 -11.925 1.00 77.69 92 PRO A CA 1
ATOM 708 C C . PRO A 1 92 ? -3.370 -1.985 -13.384 1.00 77.69 92 PRO A C 1
ATOM 710 O O . PRO A 1 92 ? -4.167 -2.084 -14.324 1.00 77.69 92 PRO A O 1
ATOM 713 N N . PRO A 1 93 ? -2.036 -1.955 -13.577 1.00 71.38 93 PRO A N 1
ATOM 714 C CA . PRO A 1 93 ? -1.364 -1.925 -14.883 1.00 71.38 93 PRO A CA 1
ATOM 715 C C . PRO A 1 93 ? -1.785 -3.016 -15.866 1.00 71.38 93 PRO A C 1
ATOM 717 O O . PRO A 1 93 ? -1.875 -2.799 -17.072 1.00 71.38 93 PRO A O 1
ATOM 720 N N . ASN A 1 94 ? -2.006 -4.217 -15.336 1.00 71.81 94 ASN A N 1
ATOM 721 C CA . ASN A 1 94 ? -2.334 -5.429 -16.077 1.00 71.81 94 ASN A CA 1
ATOM 722 C C . ASN A 1 94 ? -3.817 -5.506 -16.475 1.00 71.81 94 ASN A C 1
ATOM 724 O O . ASN A 1 94 ? -4.250 -6.522 -17.017 1.00 71.81 94 ASN A O 1
ATOM 728 N N . GLY A 1 95 ? -4.582 -4.440 -16.224 1.00 74.69 95 GLY A N 1
ATOM 729 C CA . GLY A 1 95 ? -6.025 -4.417 -16.391 1.00 74.69 95 GLY A CA 1
ATOM 730 C C . GLY A 1 95 ? -6.757 -5.083 -15.225 1.00 74.69 95 GLY A C 1
ATOM 731 O O . GLY A 1 95 ? -6.167 -5.733 -14.365 1.00 74.69 95 GLY A O 1
ATOM 732 N N . GLY A 1 96 ? -8.075 -4.894 -15.192 1.00 81.94 96 GLY A N 1
ATOM 733 C CA . GLY A 1 96 ? -8.935 -5.340 -14.096 1.00 81.94 96 GLY A CA 1
ATOM 734 C C . GLY A 1 96 ? -9.355 -4.198 -13.172 1.00 81.94 96 GLY A C 1
ATOM 735 O O . GLY A 1 96 ? -9.115 -3.023 -13.447 1.00 81.94 96 GLY A O 1
ATOM 736 N N . SER A 1 97 ? -10.032 -4.550 -12.083 1.00 88.62 97 SER A N 1
ATOM 737 C CA . SER A 1 97 ? -10.471 -3.609 -11.053 1.00 88.62 97 SER A CA 1
ATOM 738 C C . SER A 1 97 ? -10.010 -4.110 -9.699 1.00 88.62 97 SER A C 1
ATOM 740 O O . SER A 1 97 ? -10.285 -5.258 -9.352 1.00 88.62 97 SER A O 1
ATOM 742 N N . GLY A 1 98 ? -9.345 -3.254 -8.942 1.00 91.62 98 GLY A N 1
ATOM 743 C CA . GLY A 1 98 ? -9.011 -3.484 -7.550 1.00 91.62 98 GLY A CA 1
ATOM 744 C C . GLY A 1 98 ? -9.628 -2.430 -6.643 1.00 91.62 98 GLY A C 1
ATOM 745 O O . GLY A 1 98 ? -10.211 -1.438 -7.088 1.00 91.62 98 GLY A O 1
ATOM 746 N N . PHE A 1 99 ? -9.468 -2.632 -5.345 1.00 93.56 99 PHE A N 1
ATOM 747 C CA . PHE A 1 99 ? -9.890 -1.685 -4.332 1.00 93.56 99 PHE A CA 1
ATOM 748 C C . PHE A 1 99 ? -8.911 -1.651 -3.165 1.00 93.56 99 PHE A C 1
ATOM 750 O O . PHE A 1 99 ? -8.258 -2.639 -2.823 1.00 93.56 99 PHE A O 1
ATOM 757 N N . ARG A 1 100 ? -8.842 -0.482 -2.539 1.00 93.69 100 ARG A N 1
ATOM 758 C CA . ARG A 1 100 ? -8.107 -0.226 -1.311 1.00 93.69 100 ARG A CA 1
ATOM 759 C C . ARG A 1 100 ? -9.075 0.217 -0.236 1.00 93.69 100 ARG A C 1
ATOM 761 O O . ARG A 1 100 ? -9.974 1.004 -0.525 1.00 93.69 100 ARG A O 1
ATOM 768 N N . CYS A 1 101 ? -8.856 -0.235 0.989 1.00 94.69 101 CYS A N 1
ATOM 769 C CA . CYS A 1 101 ? -9.617 0.217 2.141 1.00 94.69 101 CYS A CA 1
ATOM 770 C C . CYS A 1 101 ? -8.701 0.993 3.081 1.00 94.69 101 CYS A C 1
ATOM 772 O O . CYS A 1 101 ? -7.590 0.555 3.362 1.00 94.69 101 CYS A O 1
ATOM 774 N N . ARG A 1 102 ? -9.165 2.144 3.565 1.00 94.50 102 ARG A N 1
ATOM 775 C CA . ARG A 1 102 ? -8.466 2.922 4.591 1.00 94.50 102 ARG A CA 1
ATOM 776 C C . ARG A 1 102 ? -9.434 3.225 5.721 1.00 94.50 102 ARG A C 1
ATOM 778 O O . ARG A 1 102 ? -10.526 3.719 5.462 1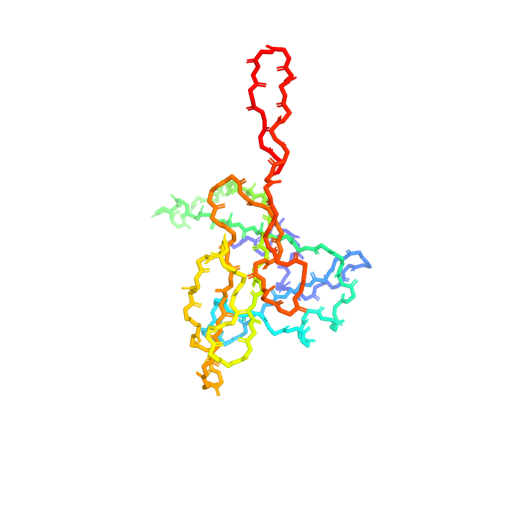.00 94.50 102 ARG A O 1
ATOM 785 N N . CYS A 1 103 ? -9.052 2.928 6.959 1.00 94.44 103 CYS A N 1
ATOM 786 C CA . CYS A 1 103 ? -9.882 3.274 8.107 1.00 94.44 103 CYS A CA 1
ATOM 787 C C . CYS A 1 103 ? -10.100 4.787 8.192 1.00 94.44 103 CYS A C 1
ATOM 789 O O . CYS A 1 103 ? -9.190 5.578 7.937 1.00 94.44 103 CYS A O 1
ATOM 791 N N . LYS A 1 104 ? -11.330 5.175 8.535 1.00 94.69 104 LYS A N 1
ATOM 792 C CA . LYS A 1 104 ? -11.691 6.572 8.780 1.00 94.69 104 LYS A CA 1
ATOM 793 C C . LYS A 1 104 ? -10.901 7.111 9.967 1.00 94.69 104 LYS A C 1
ATOM 795 O O . LYS A 1 104 ? -10.470 6.353 10.835 1.00 94.69 104 LYS A O 1
ATOM 800 N N . GLU A 1 105 ? -10.758 8.429 10.031 1.00 90.25 105 GLU A N 1
ATOM 801 C CA . GLU A 1 105 ? -10.043 9.087 11.124 1.00 90.25 105 GLU A CA 1
ATOM 802 C C . GLU A 1 105 ? -10.558 8.631 12.504 1.00 90.25 105 GLU A C 1
ATOM 804 O O . GLU A 1 105 ? -11.764 8.591 12.761 1.00 90.25 105 GLU A O 1
ATOM 809 N N . GLY A 1 106 ? -9.629 8.275 13.397 1.00 88.50 106 GLY A N 1
ATOM 810 C CA . GLY A 1 106 ? -9.939 7.742 14.728 1.00 88.50 106 GLY A CA 1
ATOM 811 C C . GLY A 1 106 ? -10.233 6.239 14.763 1.00 88.50 106 GLY A C 1
ATOM 812 O O . GLY A 1 106 ? -10.617 5.724 15.817 1.00 88.50 106 GLY A O 1
ATOM 813 N N . PHE A 1 107 ? -10.050 5.538 13.645 1.00 90.62 107 PHE A N 1
ATOM 814 C CA . PHE A 1 107 ? -10.113 4.087 13.553 1.00 90.62 107 PHE A CA 1
ATOM 815 C C . PHE A 1 107 ? -8.816 3.522 12.971 1.00 90.62 107 PHE A C 1
ATOM 817 O O . PHE A 1 107 ? -8.186 4.134 12.115 1.00 90.62 107 PHE A O 1
ATOM 824 N N . GLU A 1 108 ? -8.456 2.326 13.416 1.00 91.31 108 GLU A N 1
ATOM 825 C CA . GLU A 1 108 ? -7.226 1.627 13.053 1.00 91.31 108 GLU A CA 1
ATOM 826 C C . GLU A 1 108 ? -7.537 0.193 12.614 1.00 91.31 108 GLU A C 1
ATOM 828 O O . GLU A 1 108 ? -8.509 -0.420 13.071 1.00 91.31 108 GLU A O 1
ATOM 833 N N . GLY A 1 109 ? -6.687 -0.355 11.748 1.00 91.56 109 GLY A N 1
ATOM 834 C CA . GLY A 1 109 ? -6.790 -1.716 11.232 1.00 91.56 109 GLY A CA 1
ATOM 835 C C . GLY A 1 109 ? -6.497 -1.791 9.736 1.00 91.56 109 GLY A C 1
ATOM 836 O O . GLY A 1 109 ? -5.995 -0.838 9.146 1.00 91.56 109 GLY A O 1
ATOM 837 N N . ASP A 1 110 ? -6.791 -2.938 9.126 1.00 91.44 110 ASP A N 1
ATOM 838 C CA . ASP A 1 110 ? -6.508 -3.179 7.705 1.00 91.44 110 ASP A CA 1
ATOM 839 C C . ASP A 1 110 ? -7.582 -2.609 6.763 1.00 91.44 110 ASP A C 1
ATOM 841 O O . ASP A 1 110 ? -7.365 -2.508 5.560 1.00 91.44 110 ASP A O 1
ATOM 845 N N . GLY A 1 111 ? -8.746 -2.228 7.295 1.00 94.88 111 GLY A N 1
ATOM 846 C CA . GLY A 1 111 ? -9.843 -1.653 6.524 1.00 94.88 111 GLY A CA 1
ATOM 847 C C . GLY A 1 111 ? -10.688 -2.642 5.722 1.00 94.88 111 GLY A C 1
ATOM 848 O O . GLY A 1 111 ? -11.757 -2.252 5.249 1.00 94.88 111 GLY A O 1
ATOM 849 N N . PHE A 1 112 ? -10.293 -3.907 5.593 1.00 95.19 112 PHE A N 1
ATOM 850 C CA . PHE A 1 112 ? -10.979 -4.883 4.743 1.00 95.19 112 PHE A CA 1
ATOM 851 C C . PHE A 1 112 ? -12.073 -5.632 5.508 1.00 95.19 112 PHE A C 1
ATOM 853 O O . PHE A 1 112 ? -11.888 -6.020 6.658 1.00 95.19 112 PHE A O 1
ATOM 860 N N . LEU A 1 113 ? -13.221 -5.885 4.866 1.00 94.62 113 LEU A N 1
ATOM 861 C CA . LEU A 1 113 ? -14.340 -6.580 5.518 1.00 94.62 113 LEU A CA 1
ATOM 862 C C . LEU A 1 113 ? -13.993 -8.030 5.901 1.00 94.62 113 LEU A C 1
ATOM 864 O O . LEU A 1 113 ? -14.453 -8.522 6.925 1.00 94.62 113 LEU A O 1
ATOM 868 N N . GLY A 1 114 ? -13.192 -8.711 5.075 1.00 90.19 114 GLY A N 1
ATOM 869 C CA . GLY A 1 114 ? -12.746 -10.089 5.317 1.00 90.19 114 GLY A CA 1
ATOM 870 C C . GLY A 1 114 ? -11.502 -10.216 6.205 1.00 90.19 114 GLY A C 1
ATOM 871 O O . GLY A 1 114 ? -11.014 -11.329 6.380 1.00 90.19 114 GLY A O 1
ATOM 872 N N . GLY A 1 115 ? -10.967 -9.097 6.702 1.00 89.81 115 GLY A N 1
ATOM 873 C CA . GLY A 1 115 ? -9.763 -9.038 7.530 1.00 89.81 115 GLY A CA 1
ATOM 874 C C . GLY A 1 115 ? -10.059 -8.653 8.981 1.00 89.81 115 GLY A C 1
ATOM 875 O O . GLY A 1 115 ? -11.114 -8.968 9.531 1.00 89.81 115 GLY A O 1
ATOM 876 N N . GLY A 1 116 ? -9.114 -7.954 9.607 1.00 90.56 116 GLY A N 1
ATOM 877 C CA . GLY A 1 116 ? -9.272 -7.351 10.932 1.00 90.56 116 GLY A CA 1
ATOM 878 C C . GLY A 1 116 ? -10.198 -6.129 10.947 1.00 90.56 116 GLY A C 1
ATOM 879 O O . GLY A 1 116 ? -10.646 -5.714 12.018 1.00 90.56 116 GLY A O 1
ATOM 880 N N . GLY A 1 117 ? -10.502 -5.560 9.779 1.00 93.62 117 GLY A N 1
ATOM 881 C CA . GLY A 1 117 ? -11.418 -4.443 9.615 1.00 93.62 117 GLY A CA 1
ATOM 882 C C . GLY A 1 117 ? -10.887 -3.157 10.238 1.00 93.62 117 GLY A C 1
ATOM 883 O O . GLY A 1 117 ? -9.685 -2.912 10.272 1.00 93.62 117 GLY A O 1
ATOM 884 N N . CYS A 1 118 ? -11.803 -2.319 10.723 1.00 95.00 118 CYS A N 1
ATOM 885 C CA . CYS A 1 118 ? -11.467 -1.082 11.426 1.00 95.00 118 CYS A CA 1
ATOM 886 C C . CYS A 1 118 ? -12.066 -1.119 12.822 1.00 95.00 118 CYS A C 1
ATOM 888 O O . CYS A 1 118 ? -13.268 -1.344 12.976 1.00 95.00 118 CYS A O 1
ATOM 890 N N . ARG A 1 119 ? -11.240 -0.843 13.824 1.00 93.06 119 ARG A N 1
ATOM 891 C CA . ARG A 1 119 ? -11.634 -0.705 15.227 1.00 93.06 119 ARG A CA 1
ATOM 892 C C . ARG A 1 119 ? -11.313 0.697 15.710 1.00 93.06 119 ARG A C 1
ATOM 894 O O . ARG A 1 119 ? -10.475 1.374 15.131 1.00 93.06 119 ARG A O 1
ATOM 901 N N . LYS A 1 120 ? -12.012 1.155 16.746 1.00 89.19 120 LYS A N 1
ATOM 902 C CA . LYS A 1 120 ? -11.757 2.475 17.326 1.00 89.19 120 LYS A CA 1
ATOM 903 C C . LYS A 1 120 ? -10.305 2.520 17.804 1.00 89.19 120 LYS A C 1
ATOM 905 O O . LYS A 1 120 ? -9.917 1.653 18.584 1.00 89.19 120 LYS A O 1
ATOM 910 N N . GLY A 1 121 ? -9.539 3.488 17.308 1.00 74.44 121 GLY A N 1
ATOM 911 C CA . GLY A 1 121 ? -8.161 3.690 17.736 1.00 74.44 121 GLY A CA 1
ATOM 912 C C . GLY A 1 121 ? -8.140 4.024 19.222 1.00 74.44 121 GLY A C 1
ATOM 913 O O . GLY A 1 121 ? -8.979 4.800 19.709 1.00 74.44 121 GLY A O 1
ATOM 914 N N . GLU A 1 122 ? -7.233 3.404 19.969 1.00 69.31 122 GLU A N 1
ATOM 915 C CA . GLU A 1 122 ? -7.075 3.735 21.378 1.00 69.31 122 GLU A CA 1
ATOM 916 C C . GLU A 1 122 ? -6.362 5.082 21.481 1.00 69.31 122 GLU A C 1
ATOM 918 O O . GLU A 1 122 ? -5.156 5.200 21.289 1.00 69.31 122 GLU A O 1
ATOM 923 N N . ARG A 1 123 ? -7.121 6.136 21.794 1.00 67.12 123 ARG A N 1
ATOM 924 C CA . ARG A 1 123 ? -6.534 7.433 22.133 1.00 67.12 123 ARG A CA 1
ATOM 925 C C . ARG A 1 123 ? -5.880 7.344 23.502 1.00 67.12 123 ARG A C 1
ATOM 927 O O . ARG A 1 123 ? -6.566 7.407 24.524 1.00 67.12 123 ARG A O 1
ATOM 934 N N . ILE A 1 124 ? -4.557 7.253 23.526 1.00 65.69 124 ILE A N 1
ATOM 935 C CA . ILE A 1 124 ? -3.797 7.296 24.772 1.00 65.69 124 ILE A CA 1
ATOM 936 C C . ILE A 1 124 ? -3.509 8.756 25.109 1.00 65.69 124 ILE A C 1
ATOM 938 O O . ILE A 1 124 ? -3.058 9.541 24.273 1.00 65.69 124 ILE A O 1
ATOM 942 N N . LYS A 1 125 ? -3.770 9.129 26.361 1.00 71.50 125 LYS A N 1
ATOM 943 C CA . LYS A 1 125 ? -3.393 10.435 26.897 1.00 71.50 125 LYS A CA 1
ATOM 944 C C . LYS A 1 125 ? -2.051 10.302 27.610 1.00 71.50 125 LYS A C 1
ATOM 946 O O . LYS A 1 125 ? -1.994 9.700 28.679 1.00 71.50 125 LYS A O 1
ATOM 951 N N . VAL A 1 126 ? -0.988 10.881 27.055 1.00 72.69 126 VAL A N 1
ATOM 952 C CA . VAL A 1 126 ? 0.326 10.961 27.716 1.00 72.69 126 VAL A CA 1
ATOM 953 C C . VAL A 1 126 ? 0.605 12.425 28.033 1.00 72.69 126 VAL A C 1
ATOM 955 O O . VAL A 1 126 ? 0.556 13.275 27.151 1.00 72.69 126 VAL A O 1
ATOM 958 N N . ASN A 1 127 ? 0.840 12.744 29.309 1.00 82.19 127 ASN A N 1
ATOM 959 C CA . ASN A 1 127 ? 1.104 14.113 29.785 1.00 82.19 127 ASN A CA 1
ATOM 960 C C . ASN A 1 127 ? 0.089 15.164 29.296 1.00 82.19 127 ASN A C 1
ATOM 962 O O . ASN A 1 127 ? 0.439 16.294 28.974 1.00 82.19 127 ASN A O 1
ATOM 966 N N . GLY A 1 128 ? -1.190 14.788 29.222 1.00 72.44 128 GLY A N 1
ATOM 967 C CA . GLY A 1 128 ? -2.256 15.691 28.787 1.00 72.44 128 GLY A CA 1
ATOM 968 C C . GLY A 1 128 ? -2.423 15.816 27.269 1.00 72.44 128 GLY A C 1
ATOM 969 O O . GLY A 1 128 ? -3.425 16.384 26.839 1.00 72.44 128 GLY A O 1
ATOM 970 N N . VAL A 1 129 ? -1.514 15.243 26.478 1.00 70.31 129 VAL A N 1
ATOM 971 C CA . VAL A 1 129 ? -1.553 15.225 25.012 1.00 70.31 129 VAL A CA 1
ATOM 972 C C . VAL A 1 129 ? -2.161 13.907 24.537 1.00 70.31 129 VAL A C 1
ATOM 974 O O . VAL A 1 129 ? -1.863 12.841 25.077 1.00 70.31 129 VAL A O 1
ATOM 977 N N . TRP A 1 130 ? -3.052 13.986 23.552 1.00 70.62 130 TRP A N 1
ATOM 978 C CA . TRP A 1 130 ? -3.669 12.816 22.937 1.00 70.62 130 TRP A CA 1
ATOM 979 C C . TRP A 1 130 ? -2.787 12.300 21.807 1.00 70.62 130 TRP A C 1
ATOM 981 O O . TRP A 1 130 ? -2.447 13.054 20.898 1.00 70.62 130 TRP A O 1
ATOM 991 N N . TYR A 1 131 ? -2.463 11.015 21.862 1.00 62.94 131 TYR A N 1
ATOM 992 C CA . TYR A 1 131 ? -1.776 10.292 20.804 1.00 62.94 131 TYR A CA 1
ATOM 993 C C . TYR A 1 131 ? -2.771 9.322 20.169 1.00 62.94 131 TYR A C 1
ATOM 995 O O . TYR A 1 131 ? -3.545 8.673 20.878 1.00 62.94 131 TYR A O 1
ATOM 1003 N N . ASN A 1 132 ? -2.777 9.273 18.840 1.00 63.25 132 ASN A N 1
ATOM 1004 C CA . ASN A 1 132 ? -3.392 8.176 18.098 1.00 63.25 132 ASN A CA 1
ATOM 1005 C C . ASN A 1 132 ? -2.299 7.121 17.873 1.00 63.25 132 ASN A C 1
ATOM 1007 O O . ASN A 1 132 ? -1.124 7.500 17.781 1.00 63.25 132 ASN A O 1
ATOM 1011 N N . TYR A 1 133 ? -2.672 5.844 17.839 1.00 56.06 133 TYR A N 1
ATOM 1012 C CA . TYR A 1 133 ? -1.766 4.783 17.409 1.00 56.06 133 TYR A CA 1
ATOM 1013 C C . TYR A 1 133 ? -1.760 4.674 15.879 1.00 56.06 133 TYR A C 1
ATOM 1015 O O . TYR A 1 133 ? -2.746 5.114 15.240 1.00 56.06 133 TYR A O 1
#